Protein AF-A0A354NYN2-F1 (afdb_monomer_lite)

Structure (mmCIF, N/CA/C/O backbone):
data_AF-A0A354NYN2-F1
#
_entry.id   AF-A0A354NYN2-F1
#
loop_
_atom_site.group_PDB
_atom_site.id
_atom_site.type_symbol
_atom_site.label_atom_id
_atom_site.label_alt_id
_atom_site.label_comp_id
_atom_site.label_asym_id
_atom_site.label_entity_id
_atom_site.label_seq_id
_atom_site.pdbx_PDB_ins_code
_atom_site.Cartn_x
_atom_site.Cartn_y
_atom_site.Cartn_z
_atom_site.occupancy
_atom_site.B_iso_or_equiv
_atom_site.auth_seq_id
_atom_site.auth_comp_id
_atom_site.auth_asym_id
_atom_site.auth_atom_id
_atom_site.pdbx_PDB_model_num
ATOM 1 N N . MET A 1 1 ? -10.484 1.829 -3.711 1.00 78.81 1 MET A N 1
ATOM 2 C CA . MET A 1 1 ? -9.870 0.680 -3.020 1.00 78.81 1 MET A CA 1
ATOM 3 C C . MET A 1 1 ? -10.605 -0.654 -3.230 1.00 78.81 1 MET A C 1
ATOM 5 O O . MET A 1 1 ? -10.063 -1.684 -2.871 1.00 78.81 1 MET A O 1
ATOM 9 N N . ASP A 1 2 ? -11.765 -0.682 -3.903 1.00 87.81 2 ASP A N 1
ATOM 10 C CA . ASP A 1 2 ? -12.577 -1.899 -4.115 1.00 87.81 2 ASP A CA 1
ATOM 11 C C . ASP A 1 2 ? -11.817 -3.130 -4.661 1.00 87.81 2 ASP A C 1
ATOM 13 O O . ASP A 1 2 ? -11.938 -4.227 -4.121 1.00 87.81 2 ASP A O 1
ATOM 17 N N . ILE A 1 3 ? -10.996 -2.962 -5.707 1.00 91.19 3 ILE A N 1
ATOM 18 C CA . ILE A 1 3 ? -10.271 -4.092 -6.319 1.00 91.19 3 ILE A CA 1
ATOM 19 C C . ILE A 1 3 ? -9.268 -4.718 -5.343 1.00 91.19 3 ILE A C 1
ATOM 21 O O . ILE A 1 3 ? -9.185 -5.942 -5.262 1.00 91.19 3 ILE A O 1
ATOM 25 N N . ALA A 1 4 ? -8.527 -3.896 -4.598 1.00 89.38 4 ALA A N 1
ATOM 26 C CA . ALA A 1 4 ? -7.522 -4.379 -3.658 1.00 89.38 4 ALA A CA 1
ATOM 27 C C . ALA A 1 4 ? -8.180 -5.151 -2.503 1.00 89.38 4 ALA A C 1
ATOM 29 O O . ALA A 1 4 ? -7.740 -6.247 -2.169 1.00 89.38 4 ALA A O 1
ATOM 30 N N . THR A 1 5 ? -9.301 -4.647 -1.978 1.00 90.50 5 THR A N 1
ATOM 31 C CA . THR A 1 5 ? -10.080 -5.324 -0.931 1.00 90.50 5 THR A CA 1
ATOM 32 C C . THR A 1 5 ? -10.627 -6.673 -1.398 1.00 90.50 5 THR A C 1
ATOM 34 O O . THR A 1 5 ? -10.554 -7.656 -0.665 1.00 90.50 5 THR A O 1
ATOM 37 N N . ARG A 1 6 ? -11.142 -6.763 -2.631 1.00 93.31 6 ARG A N 1
ATOM 38 C CA . ARG A 1 6 ? -11.625 -8.045 -3.172 1.00 93.31 6 ARG A CA 1
ATOM 39 C C . ARG A 1 6 ? -10.494 -9.043 -3.392 1.00 93.31 6 ARG A C 1
ATOM 41 O O . ARG A 1 6 ? -10.665 -10.217 -3.085 1.00 93.31 6 ARG A O 1
ATOM 48 N N . ALA A 1 7 ? -9.344 -8.589 -3.888 1.00 91.38 7 ALA A N 1
ATOM 49 C CA . ALA A 1 7 ? -8.168 -9.440 -4.054 1.00 91.38 7 ALA A CA 1
ATOM 50 C C . ALA A 1 7 ? -7.638 -9.956 -2.704 1.00 91.38 7 ALA A C 1
ATOM 52 O O . ALA A 1 7 ? -7.299 -11.131 -2.592 1.00 91.38 7 ALA A O 1
ATOM 53 N N . ALA A 1 8 ? -7.661 -9.123 -1.662 1.00 92.19 8 ALA A N 1
ATOM 54 C CA . ALA A 1 8 ? -7.286 -9.514 -0.305 1.00 92.19 8 ALA A CA 1
ATOM 55 C C . ALA A 1 8 ? -8.169 -10.629 0.291 1.00 92.19 8 ALA A C 1
ATOM 57 O O . ALA A 1 8 ? -7.731 -11.325 1.198 1.00 92.19 8 ALA A O 1
ATOM 58 N N . GLY A 1 9 ? -9.388 -10.836 -0.221 1.00 92.12 9 GLY A N 1
ATOM 59 C CA . GLY A 1 9 ? -10.244 -11.964 0.164 1.00 92.12 9 GLY A CA 1
ATOM 60 C C . GLY A 1 9 ? -9.926 -13.287 -0.547 1.00 92.12 9 GLY A C 1
ATOM 61 O O . GLY A 1 9 ? -10.516 -14.308 -0.206 1.00 92.12 9 GLY A O 1
ATOM 62 N N . VAL A 1 10 ? -9.040 -13.275 -1.551 1.00 94.94 10 VAL A N 1
ATOM 63 C CA . VAL A 1 10 ? -8.681 -14.454 -2.363 1.00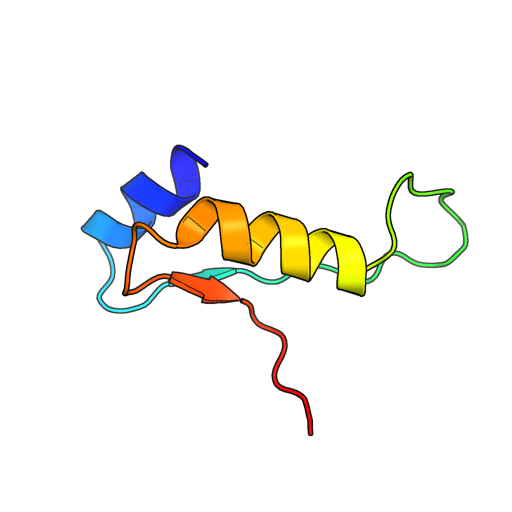 94.94 10 VAL A CA 1
ATOM 64 C C . VAL A 1 10 ? -7.250 -14.926 -2.091 1.00 94.94 10 VAL A C 1
ATOM 66 O O . VAL A 1 10 ? -6.974 -16.116 -2.221 1.00 94.94 10 VAL A O 1
ATOM 69 N N . PHE A 1 11 ? -6.349 -14.017 -1.712 1.00 93.88 11 PHE A N 1
ATOM 70 C CA . PHE A 1 11 ? -4.933 -14.304 -1.474 1.00 93.88 11 PHE A CA 1
ATOM 71 C C . PHE A 1 11 ? -4.553 -14.105 -0.007 1.00 93.88 11 PHE A C 1
ATOM 73 O O . PHE A 1 11 ? -5.031 -13.176 0.641 1.00 93.88 11 PHE A O 1
ATOM 80 N N . ASP A 1 12 ? -3.628 -14.930 0.485 1.00 91.88 12 ASP A N 1
ATOM 81 C CA . ASP A 1 12 ? -3.084 -14.797 1.841 1.00 91.88 12 ASP A CA 1
ATOM 82 C C . ASP A 1 12 ? -2.336 -13.467 2.031 1.00 91.88 12 ASP A C 1
ATOM 84 O O . ASP A 1 12 ? -2.425 -12.853 3.090 1.00 91.88 12 ASP A O 1
ATOM 88 N N . GLU A 1 13 ? -1.644 -12.990 0.990 1.00 92.75 13 GLU A N 1
ATOM 89 C CA . GLU A 1 13 ? -0.923 -11.715 0.978 1.00 92.75 13 GLU A CA 1
ATOM 90 C C . GLU A 1 13 ? -1.069 -11.019 -0.382 1.00 92.75 13 GLU A C 1
ATOM 92 O O . GLU A 1 13 ? -0.938 -11.646 -1.438 1.00 92.75 13 GLU A O 1
ATOM 97 N N . LEU A 1 14 ? -1.325 -9.709 -0.360 1.00 92.31 14 LEU A N 1
ATOM 98 C CA . LEU A 1 14 ? -1.441 -8.871 -1.551 1.00 92.31 14 LEU A CA 1
ATOM 99 C C . LEU A 1 14 ? -0.393 -7.755 -1.518 1.00 92.31 14 LEU A C 1
ATOM 101 O O . LEU A 1 14 ? -0.425 -6.900 -0.639 1.00 92.31 14 LEU A O 1
ATOM 105 N N . ILE A 1 15 ? 0.490 -7.721 -2.521 1.00 92.12 15 ILE A N 1
ATOM 106 C CA . ILE A 1 15 ? 1.494 -6.661 -2.684 1.00 92.12 15 ILE A CA 1
ATOM 107 C C . ILE A 1 15 ? 1.073 -5.719 -3.814 1.00 92.12 15 ILE A C 1
ATOM 109 O O . ILE A 1 15 ? 0.902 -6.148 -4.958 1.00 92.12 15 ILE A O 1
ATOM 113 N N . VAL A 1 16 ? 0.943 -4.427 -3.514 1.00 89.88 16 VAL A N 1
ATOM 114 C CA . VAL A 1 16 ? 0.588 -3.387 -4.487 1.00 89.88 16 VAL A CA 1
ATOM 115 C C . VAL A 1 16 ? 1.812 -2.546 -4.830 1.00 89.88 16 VAL A C 1
ATOM 117 O O . VAL A 1 16 ? 2.375 -1.854 -3.986 1.00 89.88 16 VAL A O 1
ATOM 120 N N . ALA A 1 17 ? 2.218 -2.589 -6.099 1.00 89.12 17 ALA A N 1
ATOM 121 C CA . ALA A 1 17 ? 3.365 -1.835 -6.580 1.00 89.12 17 ALA A CA 1
ATOM 122 C C . ALA A 1 17 ? 2.979 -0.452 -7.112 1.00 89.12 17 ALA A C 1
ATOM 124 O O . ALA A 1 17 ? 2.195 -0.331 -8.057 1.00 89.12 17 ALA A O 1
ATOM 125 N N . VAL A 1 18 ? 3.581 0.598 -6.547 1.00 84.88 18 VAL A N 1
ATOM 126 C CA . VAL A 1 18 ? 3.432 1.974 -7.037 1.00 84.88 18 VAL A CA 1
ATOM 127 C C . VAL A 1 18 ? 4.571 2.281 -8.003 1.00 84.88 18 VAL A C 1
ATOM 129 O O . VAL A 1 18 ? 5.728 2.421 -7.616 1.00 84.88 18 VAL A O 1
ATOM 132 N N . TYR A 1 19 ? 4.246 2.396 -9.289 1.00 82.38 19 TYR A N 1
ATOM 133 C CA . TYR A 1 19 ? 5.249 2.659 -10.317 1.00 82.38 19 TYR A CA 1
ATOM 134 C C . TYR A 1 19 ? 5.783 4.102 -10.243 1.00 82.38 19 TYR A C 1
ATOM 136 O O . TYR A 1 19 ? 5.020 5.082 -10.315 1.00 82.38 19 TYR A O 1
ATOM 144 N N . GLN A 1 20 ? 7.110 4.240 -10.165 1.00 78.00 20 GLN A N 1
ATOM 145 C CA . GLN A 1 20 ? 7.801 5.506 -10.413 1.00 78.00 20 GLN A CA 1
ATOM 146 C C . GLN A 1 20 ? 7.714 5.827 -11.906 1.00 78.00 20 GLN A C 1
ATOM 148 O O . GLN A 1 20 ? 8.310 5.156 -12.744 1.00 78.00 20 GLN A O 1
ATOM 153 N N . THR A 1 21 ? 6.918 6.840 -12.252 1.00 69.44 21 THR A N 1
ATOM 154 C CA . THR A 1 21 ? 6.753 7.248 -13.653 1.00 69.44 21 THR A CA 1
ATOM 155 C C . THR A 1 21 ? 7.957 8.088 -14.087 1.00 69.44 21 THR A C 1
ATOM 157 O O . THR A 1 21 ? 8.399 8.931 -13.306 1.00 69.44 21 THR A O 1
ATOM 160 N N . PRO A 1 22 ? 8.483 7.905 -15.314 1.00 63.84 22 PRO A N 1
ATOM 161 C CA . PRO A 1 22 ? 9.547 8.753 -15.840 1.00 63.84 22 PRO A CA 1
ATOM 162 C C . PRO A 1 22 ? 9.135 10.241 -15.874 1.00 63.84 22 PRO A C 1
ATOM 164 O O . PRO A 1 22 ? 7.951 10.548 -16.042 1.00 63.84 22 PRO A O 1
ATOM 167 N N . PRO A 1 23 ? 10.105 11.172 -15.767 1.00 62.28 23 PRO A N 1
ATOM 168 C CA . PRO A 1 23 ? 9.874 12.611 -15.552 1.00 62.28 23 PRO A CA 1
ATOM 169 C C . PRO A 1 23 ? 9.146 13.333 -16.698 1.00 62.28 23 PRO A C 1
ATOM 171 O O . PRO A 1 23 ? 8.852 14.519 -16.606 1.00 62.28 23 PRO A O 1
ATOM 174 N N . THR A 1 24 ? 8.831 12.631 -17.785 1.00 65.31 24 THR A N 1
ATOM 175 C CA . THR A 1 24 ? 8.087 13.142 -18.940 1.00 65.31 24 THR A CA 1
ATOM 176 C C . THR A 1 24 ? 6.594 13.345 -18.682 1.00 65.31 24 THR A C 1
ATOM 178 O O . THR A 1 24 ? 5.920 13.936 -19.525 1.00 65.31 24 THR A O 1
ATOM 181 N N . LYS A 1 25 ? 6.056 12.890 -17.542 1.00 66.25 25 LYS A N 1
ATOM 182 C CA . LYS A 1 25 ? 4.667 13.156 -17.136 1.00 66.25 25 LYS A CA 1
ATOM 183 C C . LYS A 1 25 ? 4.629 13.926 -15.819 1.00 66.25 25 LYS A C 1
ATOM 185 O O . LYS A 1 25 ? 5.105 13.437 -14.800 1.00 66.25 25 LYS A O 1
ATOM 190 N N . SER A 1 26 ? 4.017 15.110 -15.837 1.00 69.06 26 SER A N 1
ATOM 191 C CA . SER A 1 26 ? 3.742 15.896 -14.632 1.00 69.06 26 SER A CA 1
ATOM 192 C C . SER A 1 26 ? 2.631 15.226 -13.819 1.00 69.06 26 SER A C 1
ATOM 194 O O . SER A 1 26 ? 1.454 15.309 -14.180 1.00 69.06 26 SER A O 1
ATOM 196 N N . LEU A 1 27 ? 3.003 14.524 -12.751 1.00 77.62 27 LEU A N 1
ATOM 197 C CA . LEU A 1 27 ? 2.058 13.913 -11.818 1.00 77.62 27 LEU A CA 1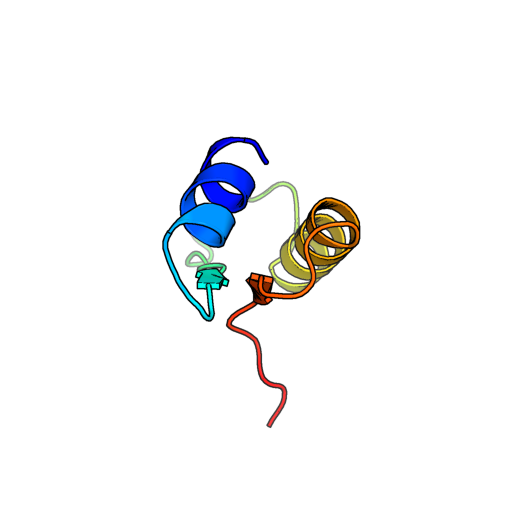
ATOM 198 C C . LEU A 1 27 ? 1.644 14.915 -10.735 1.00 77.62 27 LEU A C 1
ATOM 200 O O . LEU A 1 27 ? 2.432 15.766 -10.338 1.00 77.62 27 LEU A O 1
ATOM 204 N N . THR A 1 28 ? 0.415 14.778 -10.234 1.00 82.94 28 THR A N 1
ATOM 205 C CA . THR A 1 28 ? -0.113 15.593 -9.125 1.00 82.94 28 THR A CA 1
ATOM 206 C C . THR A 1 28 ? 0.575 15.290 -7.792 1.00 82.94 28 THR A C 1
ATOM 208 O O . THR A 1 28 ? 0.675 16.170 -6.947 1.00 82.94 28 THR A O 1
ATOM 211 N N . PHE A 1 29 ? 1.056 14.058 -7.616 1.00 85.62 29 PHE A N 1
ATOM 212 C CA . PHE A 1 29 ? 1.662 13.575 -6.379 1.00 85.62 29 PHE A CA 1
ATOM 213 C C . PHE A 1 29 ? 2.985 12.873 -6.670 1.00 85.62 29 PHE A C 1
ATOM 215 O O . PHE A 1 29 ? 3.126 12.206 -7.705 1.00 85.62 29 PHE A O 1
ATOM 222 N N . THR A 1 30 ? 3.936 12.989 -5.743 1.00 87.88 30 THR A N 1
ATOM 223 C CA . THR A 1 30 ? 5.186 12.223 -5.792 1.00 87.88 30 THR A CA 1
ATOM 224 C C . THR A 1 30 ? 4.919 10.731 -5.566 1.00 87.88 30 THR A C 1
ATOM 226 O O . THR A 1 30 ? 3.785 10.291 -5.359 1.00 87.88 30 THR A O 1
ATOM 229 N N . THR A 1 31 ? 5.947 9.893 -5.668 1.00 86.81 31 THR A N 1
ATOM 230 C CA . THR A 1 31 ? 5.772 8.455 -5.405 1.00 86.81 31 THR A CA 1
ATOM 231 C C . THR A 1 31 ? 5.536 8.199 -3.925 1.00 86.81 31 THR A C 1
ATOM 233 O O . THR A 1 31 ? 4.651 7.425 -3.587 1.00 86.81 31 THR A O 1
ATOM 236 N N . GLU A 1 32 ? 6.252 8.920 -3.073 1.00 86.62 32 GLU A N 1
ATOM 237 C CA . GLU A 1 32 ? 6.161 8.876 -1.615 1.00 86.62 32 GLU A CA 1
ATOM 238 C C . GLU A 1 32 ? 4.757 9.284 -1.157 1.00 86.62 32 GLU A C 1
ATOM 240 O O . GLU A 1 32 ? 4.097 8.530 -0.454 1.00 86.62 32 GLU A O 1
ATOM 245 N N . GLN A 1 33 ? 4.228 10.397 -1.678 1.00 89.31 33 GLN A N 1
ATOM 246 C CA . GLN A 1 33 ? 2.858 10.830 -1.378 1.00 89.31 33 GLN A CA 1
ATOM 247 C C . GLN A 1 33 ? 1.810 9.801 -1.817 1.00 89.31 33 GLN A C 1
ATOM 249 O O . GLN A 1 33 ? 0.815 9.580 -1.135 1.00 89.31 33 GLN A O 1
ATOM 254 N N . ARG A 1 34 ? 2.009 9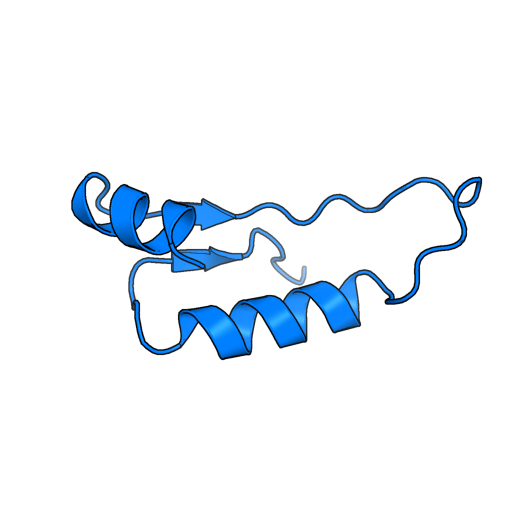.150 -2.971 1.00 89.88 34 ARG A N 1
ATOM 255 C CA . ARG A 1 34 ? 1.093 8.096 -3.436 1.00 89.88 34 ARG A CA 1
ATOM 256 C C . ARG A 1 34 ? 1.165 6.847 -2.561 1.00 89.88 34 ARG A C 1
ATOM 258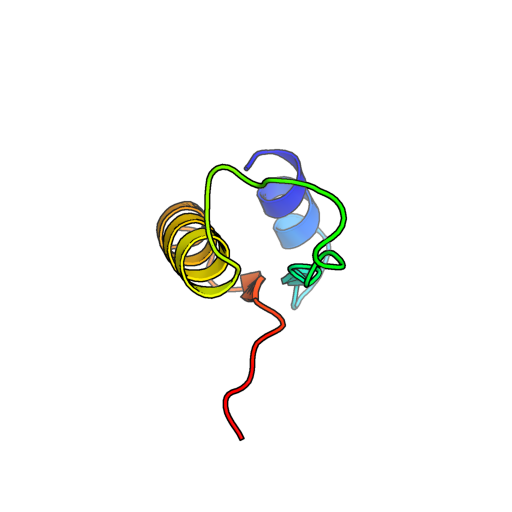 O O . ARG A 1 34 ? 0.142 6.188 -2.411 1.00 89.88 34 ARG A O 1
ATOM 265 N N . LEU A 1 35 ? 2.338 6.530 -2.013 1.00 89.31 35 LEU A N 1
ATOM 266 C CA . LEU A 1 35 ? 2.512 5.441 -1.054 1.00 89.31 35 LEU A CA 1
ATOM 267 C C . LEU A 1 35 ? 1.802 5.762 0.261 1.00 89.31 35 LEU A C 1
ATOM 269 O O . LEU A 1 35 ? 1.012 4.943 0.708 1.00 89.31 35 LEU A O 1
ATOM 273 N N . GLU A 1 36 ? 1.983 6.960 0.820 1.00 90.69 36 GLU A N 1
ATOM 274 C CA . GLU A 1 36 ? 1.282 7.389 2.043 1.00 90.69 36 GLU A CA 1
ATOM 275 C C . GLU A 1 36 ? -0.241 7.318 1.882 1.00 90.69 36 GLU A C 1
ATOM 277 O O . GLU A 1 36 ? -0.921 6.649 2.660 1.00 90.69 36 GLU A O 1
ATOM 282 N N . LEU A 1 37 ? -0.772 7.917 0.809 1.00 91.19 37 LEU A N 1
ATOM 283 C CA . LEU A 1 37 ? -2.207 7.885 0.507 1.00 91.19 37 LEU A CA 1
ATOM 284 C C . LEU A 1 37 ? -2.732 6.458 0.313 1.00 91.19 37 LEU A C 1
ATOM 2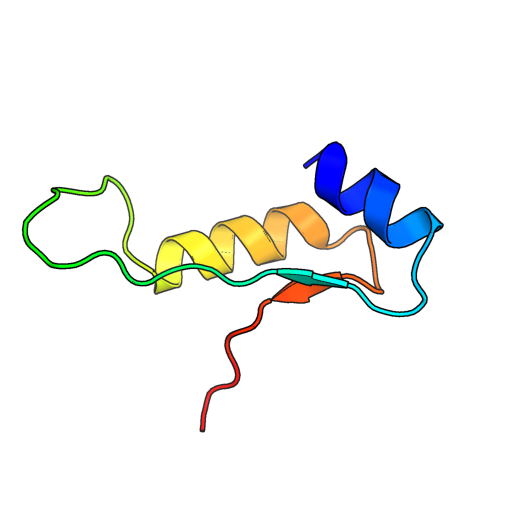86 O O . LEU A 1 37 ? -3.873 6.157 0.666 1.00 91.19 37 LEU A O 1
ATOM 290 N N . PHE A 1 38 ? -1.925 5.578 -0.285 1.00 91.44 38 PHE A N 1
ATOM 291 C CA . PHE A 1 38 ? -2.289 4.177 -0.444 1.00 91.44 38 PHE A CA 1
ATOM 292 C C . PHE A 1 38 ? -2.333 3.463 0.908 1.00 91.44 38 PHE A C 1
ATOM 294 O O . PHE A 1 38 ? -3.335 2.810 1.195 1.00 91.44 38 PHE A O 1
ATOM 301 N N . THR A 1 39 ? -1.294 3.624 1.730 1.00 89.31 39 THR A N 1
ATOM 302 C CA . THR A 1 39 ? -1.178 3.029 3.066 1.00 89.31 39 THR A CA 1
ATOM 303 C C . THR A 1 39 ? -2.356 3.419 3.947 1.00 89.31 39 THR A C 1
ATOM 305 O O . THR A 1 39 ? -3.009 2.538 4.503 1.00 89.31 39 THR A O 1
ATOM 308 N N . GLU A 1 40 ? -2.703 4.707 4.001 1.00 92.00 40 GLU A N 1
ATOM 309 C CA . GLU A 1 40 ? -3.875 5.177 4.749 1.00 92.00 40 GLU A CA 1
ATOM 310 C C . GLU A 1 40 ? -5.169 4.513 4.259 1.00 92.00 40 GLU A C 1
ATOM 312 O O . GLU A 1 40 ? -5.992 4.063 5.059 1.00 92.00 40 GLU A O 1
ATOM 317 N N . ALA A 1 41 ? -5.333 4.383 2.943 1.00 91.38 41 ALA A N 1
ATOM 318 C CA . ALA A 1 41 ? -6.542 3.838 2.340 1.00 91.38 41 ALA A CA 1
ATOM 319 C C . ALA A 1 41 ? -6.688 2.307 2.460 1.00 91.38 41 ALA A C 1
ATOM 321 O O . ALA A 1 41 ? -7.776 1.795 2.179 1.00 91.38 41 ALA A O 1
ATOM 322 N N . VAL A 1 42 ? -5.635 1.571 2.841 1.00 91.00 42 VAL A N 1
ATOM 323 C CA . VAL A 1 42 ? -5.676 0.108 3.062 1.00 91.00 42 VAL A CA 1
ATOM 324 C C . VAL A 1 42 ? -5.537 -0.300 4.527 1.00 91.00 42 VAL A C 1
ATOM 326 O O . VAL A 1 42 ? -5.511 -1.495 4.807 1.00 91.00 42 VAL A O 1
ATOM 329 N N . THR A 1 43 ? -5.502 0.655 5.461 1.00 90.44 43 THR A N 1
ATOM 330 C CA . THR A 1 43 ? -5.314 0.398 6.905 1.00 90.44 43 THR A CA 1
ATOM 331 C C . THR A 1 43 ? -6.304 -0.628 7.478 1.00 90.44 43 THR A C 1
ATOM 333 O O . THR A 1 43 ? -5.952 -1.397 8.369 1.00 90.44 43 THR A O 1
ATOM 336 N N . ASP A 1 44 ? -7.522 -0.693 6.934 1.00 92.31 44 ASP A N 1
ATOM 337 C CA . ASP A 1 44 ? -8.573 -1.618 7.377 1.00 92.31 44 ASP A CA 1
ATOM 338 C C . ASP A 1 44 ? -8.396 -3.065 6.868 1.00 92.31 44 ASP A C 1
ATOM 340 O O . ASP A 1 44 ? -9.165 -3.953 7.246 1.00 92.31 44 ASP A O 1
ATOM 344 N N . VAL A 1 45 ? -7.410 -3.330 5.998 1.00 91.19 45 VAL A N 1
ATOM 345 C CA . VAL A 1 45 ? -7.191 -4.640 5.365 1.00 91.19 45 VAL A CA 1
ATOM 346 C C . VAL A 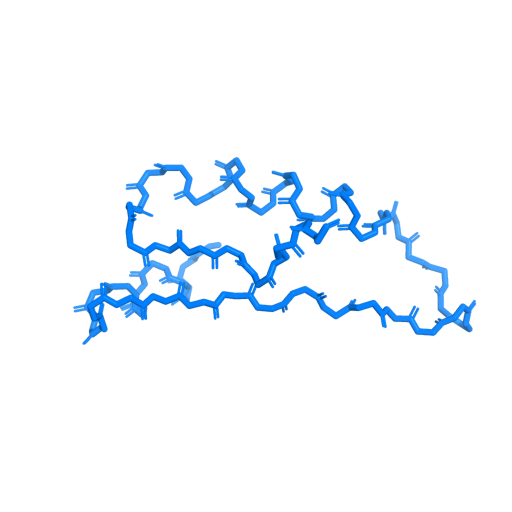1 45 ? -5.757 -5.133 5.634 1.00 91.19 45 VAL A C 1
ATOM 348 O O . VAL A 1 45 ? -4.821 -4.748 4.933 1.00 91.19 45 VAL A O 1
ATOM 351 N N . PRO A 1 46 ? -5.553 -6.016 6.631 1.00 89.75 46 PRO A N 1
ATOM 352 C CA . PRO A 1 46 ? -4.235 -6.273 7.223 1.00 89.75 46 PRO A CA 1
ATOM 353 C C . PRO A 1 46 ? -3.271 -7.086 6.346 1.00 89.75 46 PRO A C 1
ATOM 355 O O . PRO A 1 46 ? -2.074 -7.123 6.627 1.00 89.75 46 PRO A O 1
ATOM 358 N N . ASN A 1 47 ? -3.770 -7.769 5.314 1.00 92.75 47 ASN A N 1
ATOM 359 C CA . ASN A 1 47 ? -2.965 -8.581 4.399 1.00 92.75 47 ASN A CA 1
ATOM 360 C C . ASN A 1 47 ? -2.581 -7.852 3.101 1.00 92.75 47 ASN A C 1
ATOM 362 O O . ASN A 1 47 ? -2.025 -8.476 2.194 1.00 92.75 47 ASN A O 1
ATOM 366 N N . ILE A 1 48 ? -2.854 -6.548 3.004 1.00 92.94 48 ILE A N 1
ATOM 367 C CA . ILE A 1 48 ? -2.376 -5.705 1.907 1.00 92.94 48 ILE A CA 1
ATOM 368 C C . ILE A 1 48 ? -1.091 -4.996 2.336 1.00 92.94 48 ILE A C 1
ATOM 370 O O . ILE A 1 48 ? -1.016 -4.418 3.419 1.00 92.94 48 ILE A O 1
ATOM 374 N N . ARG A 1 49 ? -0.083 -5.014 1.464 1.00 89.44 49 ARG A N 1
ATOM 375 C CA . ARG A 1 49 ? 1.176 -4.281 1.628 1.00 89.44 49 ARG A CA 1
ATOM 376 C C . ARG A 1 49 ? 1.518 -3.532 0.353 1.00 89.44 49 ARG A C 1
ATOM 378 O O . ARG A 1 49 ? 1.202 -3.983 -0.747 1.00 89.44 49 ARG A O 1
ATOM 385 N N . ASP A 1 50 ? 2.190 -2.404 0.479 1.00 87.25 50 ASP A N 1
ATOM 386 C CA . ASP A 1 50 ? 2.828 -1.753 -0.654 1.00 87.25 50 ASP A CA 1
ATOM 387 C C . ASP A 1 50 ? 4.167 -2.439 -0.993 1.00 87.25 50 ASP A C 1
ATOM 389 O O . ASP A 1 50 ? 4.756 -3.169 -0.193 1.00 87.25 50 ASP A O 1
ATOM 393 N N . SER A 1 51 ? 4.650 -2.254 -2.221 1.00 81.31 51 SER A N 1
ATOM 394 C CA . SER A 1 51 ? 5.903 -2.871 -2.676 1.00 81.31 51 SER A CA 1
ATOM 395 C C . SER A 1 51 ? 7.164 -2.138 -2.210 1.00 81.31 51 SER A C 1
ATOM 397 O O . SER A 1 51 ? 8.267 -2.541 -2.594 1.00 81.31 51 SER A O 1
ATOM 399 N N . PHE A 1 52 ? 7.039 -1.020 -1.493 1.00 70.19 52 PHE A N 1
ATOM 400 C CA . PHE A 1 52 ? 8.164 -0.148 -1.193 1.00 70.19 52 PHE A CA 1
ATOM 401 C C . PHE A 1 52 ? 8.818 -0.577 0.123 1.00 70.19 52 PHE A C 1
ATOM 403 O O . PHE A 1 52 ? 8.480 -0.126 1.209 1.00 70.19 52 PHE A O 1
ATOM 410 N N . ARG A 1 53 ? 9.802 -1.477 0.033 1.00 55.41 53 ARG A N 1
ATOM 411 C CA . ARG A 1 53 ? 10.765 -1.661 1.123 1.00 55.41 53 ARG A CA 1
ATOM 412 C C . ARG A 1 53 ? 11.862 -0.612 0.984 1.00 55.41 53 ARG A C 1
ATOM 414 O O . ARG A 1 53 ? 12.648 -0.691 0.039 1.00 55.41 53 ARG A O 1
ATOM 421 N N . GLU A 1 54 ? 11.936 0.320 1.934 1.00 44.88 54 GLU A N 1
ATOM 422 C CA . GLU A 1 54 ? 13.189 1.028 2.209 1.00 44.88 54 GLU A CA 1
ATOM 423 C C . GLU A 1 54 ? 14.286 -0.021 2.424 1.00 44.88 54 GLU A C 1
ATOM 425 O O . GLU A 1 54 ? 14.128 -0.980 3.188 1.00 44.88 54 GLU A O 1
ATOM 430 N N . LYS A 1 55 ? 15.364 0.126 1.661 1.00 36.84 55 LYS A N 1
ATOM 431 C CA . LYS A 1 55 ? 16.628 -0.552 1.911 1.00 36.84 55 LYS A CA 1
ATOM 432 C C . LYS A 1 55 ? 17.477 0.322 2.813 1.00 36.84 55 LYS A C 1
ATOM 434 O O . LYS A 1 55 ? 17.502 1.542 2.545 1.00 36.84 55 LYS A O 1
#

Sequence (55 aa):
MDIATRAAGVFDELIVAVYQTPPTKSLTFTTEQRLELFTEAVTDVPNIRDSFREK

Secondary structure (DSSP, 8-state):
-HHHHHHHTT-S-EEE------TTS--SS-HHHHHHHHHHHHTT-TTEEES----

Foldseek 3Di:
DVVQQVVLVVDQAAEAEQDQDPPPDDDPDHSVRVQVVVCVVCVVRVRYYYPDDDD

Radius of gyration: 12.4 Å; chains: 1; bounding box: 29×31×26 Å

pLDDT: mean 83.87, std 12.56, range [36.84, 94.94]